Protein AF-A0A6G3C6K2-F1 (afdb_monomer)

Secondary structure (DSSP, 8-state):
---S-HHHHHHHHHHHHHHHHHHHHHHTT---PPPP------SSTTS-HHHHHHHHHHHHHHTTSSS--PPPP--HHHH--SS--

pLDDT: mean 83.68, std 9.67, range [44.66, 96.25]

Radius of gyration: 16.56 Å; Cα contacts (8 Å, |Δi|>4): 39; chains: 1; bounding box: 30×38×51 Å

Foldseek 3Di:
DDPDPPVLVVVLVVQLVLVVVQVVCVVVVHDRDHDDDDDDDDDDPPPCSVVSLLVVLVSCCVSVNDVHSDDDDDDPVNVDDPDDD

Sequence (85 aa):
SMVGLEPVKRQVRALSAQMRMARLREAQGLPAQAPKRHFVFSGPSGTGKTTVARLLGRVFAALGLLESDRLVEAQRSDLVGEYLG

Solvent-accessible surface area (backbone atoms only — not comparable to full-atom values): 5596 Å² total; per-residue (Å²): 136,78,86,71,62,62,70,57,54,51,50,52,53,51,51,52,53,51,51,53,51,30,53,55,28,50,78,69,76,39,91,55,78,84,77,90,85,82,84,84,84,83,76,68,88,90,74,48,58,69,61,52,52,46,52,49,30,42,53,32,25,76,70,68,75,34,98,54,44,80,74,84,85,80,56,72,74,79,77,51,72,98,65,83,132

Structure (mmCIF, N/CA/C/O backbone):
data_AF-A0A6G3C6K2-F1
#
_entry.id   AF-A0A6G3C6K2-F1
#
loop_
_atom_site.group_PDB
_atom_site.id
_atom_site.type_symbol
_atom_site.label_atom_id
_atom_site.label_alt_id
_atom_site.label_comp_id
_atom_site.label_asym_id
_atom_site.label_entity_id
_atom_site.label_seq_id
_atom_site.pdbx_PDB_ins_code
_atom_site.Cartn_x
_atom_site.Cartn_y
_atom_site.Cartn_z
_atom_site.occupancy
_atom_site.B_iso_or_equiv
_atom_site.auth_seq_id
_atom_site.auth_comp_id
_atom_site.auth_asym_id
_atom_site.auth_atom_id
_atom_site.pdbx_PDB_model_num
ATOM 1 N N . SER A 1 1 ? 6.494 -17.863 2.122 1.00 44.66 1 SER A N 1
ATOM 2 C CA . SER A 1 1 ? 7.463 -16.827 2.535 1.00 44.66 1 SER A CA 1
ATOM 3 C C . SER A 1 1 ? 8.000 -16.144 1.285 1.00 44.66 1 SER A C 1
ATOM 5 O O . SER A 1 1 ? 8.426 -16.825 0.368 1.00 44.66 1 SER A O 1
ATOM 7 N N . MET A 1 2 ? 7.925 -14.814 1.190 1.00 53.19 2 MET A N 1
ATOM 8 C CA . MET A 1 2 ? 8.595 -14.081 0.107 1.00 53.19 2 MET A CA 1
ATOM 9 C C . MET A 1 2 ? 10.004 -13.733 0.592 1.00 53.19 2 MET A C 1
ATOM 11 O O . MET A 1 2 ? 10.146 -13.028 1.598 1.00 53.19 2 MET A O 1
ATOM 15 N N . VAL A 1 3 ? 11.031 -14.291 -0.047 1.00 62.81 3 VAL A N 1
ATOM 16 C CA . VAL A 1 3 ? 12.436 -13.977 0.252 1.00 62.81 3 VAL A CA 1
ATOM 17 C C . VAL A 1 3 ? 12.717 -12.549 -0.234 1.00 62.81 3 VAL A C 1
ATOM 19 O O . VAL A 1 3 ? 12.285 -12.171 -1.319 1.00 62.81 3 VAL A O 1
ATOM 22 N N . GLY A 1 4 ? 13.376 -11.728 0.589 1.00 67.19 4 GLY A N 1
ATOM 23 C CA . GLY A 1 4 ? 13.610 -10.306 0.295 1.00 67.19 4 GLY A CA 1
ATOM 24 C C . GLY A 1 4 ? 12.473 -9.360 0.721 1.00 67.19 4 GLY A C 1
ATOM 25 O O . GLY A 1 4 ? 11.626 -9.711 1.548 1.00 67.19 4 GLY A O 1
ATOM 26 N N . LEU A 1 5 ? 12.493 -8.131 0.185 1.00 74.06 5 LEU A N 1
ATOM 27 C CA . LEU A 1 5 ? 11.523 -7.044 0.432 1.00 74.06 5 LEU A CA 1
ATOM 28 C C . LEU A 1 5 ? 11.379 -6.573 1.889 1.00 74.06 5 LEU A C 1
ATOM 30 O O . LEU A 1 5 ? 10.314 -6.108 2.297 1.00 74.06 5 LEU A O 1
ATOM 34 N N . GLU A 1 6 ? 12.442 -6.639 2.687 1.00 81.44 6 GLU A N 1
ATOM 35 C CA . GLU A 1 6 ? 12.379 -6.197 4.086 1.00 81.44 6 GLU A CA 1
ATOM 36 C C . GLU A 1 6 ? 11.867 -4.752 4.275 1.00 81.44 6 GLU A C 1
ATOM 38 O O . GLU A 1 6 ? 11.070 -4.536 5.190 1.00 81.44 6 GLU A O 1
ATOM 43 N N . PRO A 1 7 ? 12.194 -3.769 3.405 1.00 77.44 7 PRO A N 1
ATOM 44 C CA . PRO A 1 7 ? 11.592 -2.437 3.483 1.00 77.44 7 PRO A CA 1
ATOM 45 C C . PRO A 1 7 ? 10.060 -2.452 3.381 1.00 77.44 7 PRO A C 1
ATOM 47 O O . PRO A 1 7 ? 9.385 -1.790 4.165 1.00 77.44 7 PRO A O 1
ATOM 50 N N . VAL A 1 8 ? 9.505 -3.263 2.475 1.00 76.19 8 VAL A N 1
ATOM 51 C CA . VAL A 1 8 ? 8.051 -3.409 2.294 1.00 76.19 8 VAL A CA 1
ATOM 52 C C . VAL A 1 8 ? 7.426 -4.04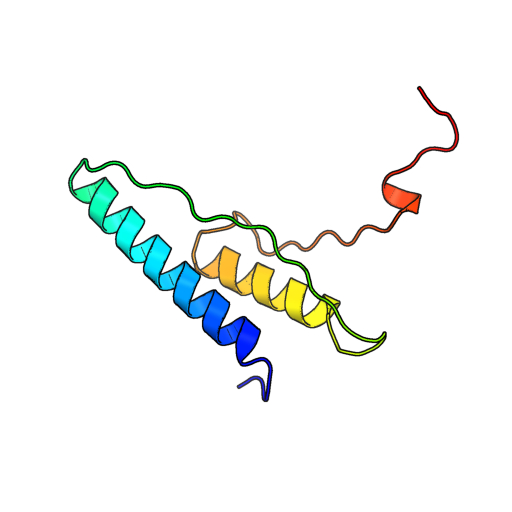0 3.533 1.00 76.19 8 VAL A C 1
ATOM 54 O O . VAL A 1 8 ? 6.427 -3.545 4.047 1.00 76.19 8 VAL A O 1
ATOM 57 N N . LYS A 1 9 ? 8.039 -5.106 4.062 1.00 80.19 9 LYS A N 1
ATOM 58 C CA . LYS A 1 9 ? 7.554 -5.789 5.269 1.00 80.19 9 LYS A CA 1
ATOM 59 C C . LYS A 1 9 ? 7.549 -4.860 6.481 1.00 80.19 9 LYS A C 1
ATOM 61 O O . LYS A 1 9 ? 6.572 -4.846 7.226 1.00 80.19 9 LYS A O 1
ATOM 66 N N . ARG A 1 10 ? 8.605 -4.061 6.673 1.00 85.94 10 ARG A N 1
ATOM 67 C CA . ARG A 1 10 ? 8.650 -3.037 7.731 1.00 85.94 10 ARG A CA 1
ATOM 68 C C . ARG A 1 10 ? 7.513 -2.032 7.580 1.00 85.94 10 ARG A C 1
ATOM 70 O O . ARG A 1 10 ? 6.826 -1.757 8.559 1.00 85.94 10 ARG A O 1
ATOM 77 N N . GLN A 1 11 ? 7.268 -1.558 6.362 1.00 80.44 11 GLN A N 1
ATOM 78 C CA . GLN A 1 11 ? 6.205 -0.596 6.093 1.00 80.44 11 GLN A CA 1
ATOM 79 C C . GLN A 1 11 ? 4.806 -1.168 6.368 1.00 80.44 11 GLN A C 1
ATOM 81 O O . GLN A 1 11 ? 3.990 -0.518 7.016 1.00 80.44 11 GLN A O 1
ATOM 86 N N . VAL A 1 12 ? 4.545 -2.413 5.957 1.00 80.94 12 VAL A N 1
ATOM 87 C CA . VAL A 1 12 ? 3.290 -3.124 6.261 1.00 80.94 12 VAL A CA 1
ATOM 88 C C . VAL A 1 12 ? 3.073 -3.257 7.768 1.00 80.94 12 VAL A C 1
ATOM 90 O O . VAL A 1 12 ? 1.976 -2.986 8.261 1.00 80.94 12 VAL A O 1
ATOM 93 N N . ARG A 1 13 ? 4.112 -3.650 8.516 1.00 86.19 13 ARG A N 1
ATOM 94 C CA . ARG A 1 13 ? 4.038 -3.774 9.981 1.00 86.19 13 ARG A CA 1
ATOM 95 C C . ARG A 1 13 ? 3.743 -2.422 10.636 1.00 86.19 13 ARG A C 1
ATOM 97 O O . ARG A 1 13 ? 2.880 -2.358 11.508 1.00 86.19 13 ARG A O 1
ATOM 104 N N . ALA A 1 14 ? 4.397 -1.351 10.183 1.00 86.12 14 ALA A N 1
ATOM 105 C CA . ALA A 1 14 ? 4.168 0.002 10.689 1.00 86.12 14 ALA A CA 1
A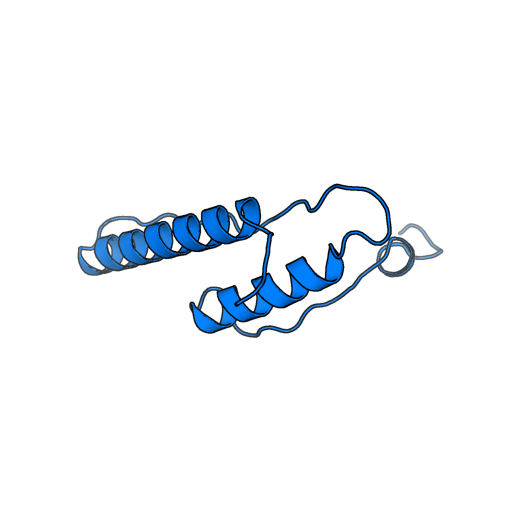TOM 106 C C . ALA A 1 14 ? 2.719 0.468 10.464 1.00 86.12 14 ALA A C 1
ATOM 108 O O . ALA A 1 14 ? 2.072 0.927 11.403 1.00 86.12 14 ALA A O 1
ATOM 109 N N . LEU A 1 15 ? 2.176 0.274 9.258 1.00 83.38 15 LEU A N 1
ATOM 110 C CA . LEU A 1 15 ? 0.783 0.619 8.944 1.00 83.38 15 LEU A CA 1
ATOM 111 C C . LEU A 1 15 ? -0.211 -0.208 9.763 1.00 83.38 15 LEU A C 1
ATOM 113 O O . LEU A 1 15 ? -1.194 0.328 10.267 1.00 83.38 15 LEU A O 1
ATOM 117 N N . SER A 1 16 ? 0.066 -1.500 9.950 1.00 83.25 16 SER A N 1
ATOM 118 C CA . SER A 1 16 ? -0.776 -2.383 10.769 1.00 83.25 16 SER A CA 1
ATOM 119 C C . SER A 1 16 ? -0.830 -1.914 12.228 1.00 83.25 16 SER A C 1
ATOM 121 O O . SER A 1 16 ? -1.902 -1.878 12.833 1.00 83.25 16 SER A O 1
ATOM 123 N N . ALA A 1 17 ? 0.313 -1.503 12.788 1.00 87.75 17 ALA A N 1
ATOM 124 C CA . ALA A 1 17 ? 0.391 -0.957 14.140 1.00 87.75 17 ALA A CA 1
ATOM 125 C C . ALA A 1 17 ? -0.351 0.383 14.262 1.00 87.75 17 ALA A C 1
ATOM 127 O O . ALA A 1 17 ? -1.126 0.569 15.200 1.00 87.75 17 ALA A O 1
ATOM 128 N N . GLN A 1 18 ? -0.179 1.284 13.289 1.00 86.56 18 GLN A N 1
ATOM 129 C CA . GLN A 1 18 ? -0.906 2.555 13.235 1.00 86.56 18 GLN A CA 1
ATOM 130 C C . GLN A 1 18 ? -2.419 2.338 13.185 1.00 86.56 18 GLN A C 1
ATOM 132 O O . GLN A 1 18 ? -3.147 2.973 13.943 1.00 86.56 18 GLN A O 1
ATOM 137 N N . MET A 1 19 ? -2.895 1.394 12.370 1.00 83.25 19 MET A N 1
ATOM 138 C CA . MET A 1 19 ? -4.319 1.068 12.295 1.00 83.25 19 MET A CA 1
ATOM 139 C C . MET A 1 19 ? -4.869 0.493 13.593 1.00 83.25 19 MET A C 1
ATOM 141 O O . MET A 1 19 ? -5.974 0.842 14.003 1.00 83.25 19 MET A O 1
ATOM 145 N N . ARG A 1 20 ? -4.097 -0.363 14.269 1.00 86.56 20 ARG A N 1
ATOM 146 C CA . ARG A 1 20 ? -4.483 -0.874 15.587 1.00 86.56 20 ARG A CA 1
ATOM 147 C C . ARG A 1 20 ? -4.624 0.263 16.599 1.00 86.56 20 ARG A C 1
ATOM 149 O O . ARG A 1 20 ? -5.591 0.277 17.352 1.00 86.56 20 ARG A O 1
ATOM 156 N N 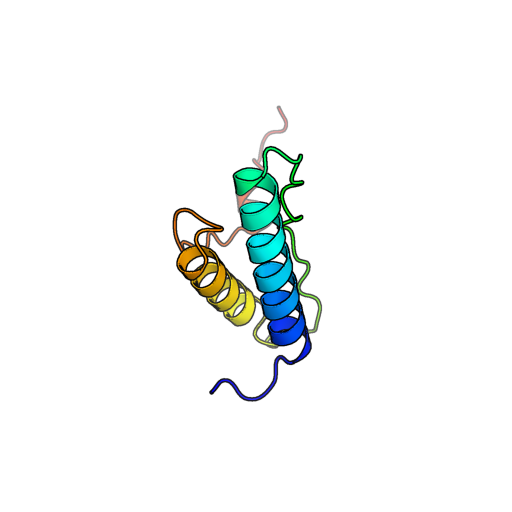. MET A 1 21 ? -3.687 1.212 16.608 1.00 89.56 21 MET A N 1
ATOM 157 C CA . MET A 1 21 ? -3.751 2.373 17.501 1.00 89.56 21 MET A CA 1
ATOM 158 C C . MET A 1 21 ? -4.906 3.311 17.154 1.00 89.56 21 MET A C 1
ATOM 160 O O . MET A 1 21 ? -5.579 3.786 18.062 1.00 89.56 21 MET A O 1
ATOM 164 N N . ALA A 1 22 ? -5.170 3.543 15.867 1.00 87.19 22 ALA A N 1
ATOM 165 C CA . ALA A 1 22 ? -6.307 4.342 15.419 1.00 87.19 22 ALA A CA 1
ATOM 166 C C . ALA A 1 22 ? -7.634 3.758 15.927 1.00 87.19 22 ALA A C 1
ATOM 168 O O . ALA A 1 22 ? -8.391 4.470 16.576 1.00 87.19 22 ALA A O 1
ATOM 169 N N . ARG A 1 23 ? -7.845 2.443 15.766 1.00 86.56 23 ARG A N 1
ATOM 170 C CA . ARG A 1 23 ? -9.040 1.749 16.280 1.00 86.56 23 ARG A CA 1
ATOM 171 C C . ARG A 1 23 ? -9.183 1.847 17.800 1.00 86.56 23 ARG A C 1
ATOM 173 O O . ARG A 1 23 ? -10.285 2.038 18.298 1.00 86.56 23 ARG A O 1
ATOM 180 N N . LEU A 1 24 ? -8.084 1.721 18.551 1.00 91.94 24 LEU A N 1
ATOM 181 C CA . LEU A 1 24 ? -8.122 1.876 20.012 1.00 91.94 24 LEU A CA 1
ATOM 182 C C . LEU A 1 24 ? -8.483 3.305 20.429 1.00 91.94 24 LEU A C 1
ATOM 184 O O . LEU A 1 24 ? -9.237 3.483 21.379 1.00 91.94 24 LEU A O 1
ATOM 188 N N . ARG A 1 25 ? -7.963 4.314 19.719 1.00 93.06 25 ARG A N 1
ATOM 189 C CA . ARG A 1 25 ? -8.296 5.722 19.964 1.00 93.06 25 ARG A CA 1
ATOM 190 C C . ARG A 1 25 ? -9.764 6.001 19.662 1.00 93.06 25 ARG A C 1
ATOM 192 O O . ARG A 1 25 ? -10.443 6.562 20.513 1.00 93.06 25 ARG A O 1
ATOM 199 N N . GLU A 1 26 ? -10.263 5.537 18.518 1.00 91.00 26 GLU A N 1
ATOM 200 C CA . GLU A 1 26 ? -11.678 5.650 18.140 1.00 91.00 26 GLU A CA 1
ATOM 201 C C . GLU A 1 26 ? -12.597 5.013 19.191 1.00 91.00 26 GLU A C 1
ATOM 203 O O . GLU A 1 26 ? -13.558 5.644 19.626 1.00 91.00 26 GLU A O 1
ATOM 208 N N . ALA A 1 27 ? -12.261 3.813 19.679 1.00 93.19 27 ALA A N 1
ATOM 209 C CA . ALA A 1 27 ? -13.021 3.130 20.729 1.00 93.19 27 ALA A CA 1
ATOM 210 C C . ALA A 1 27 ? -13.057 3.895 22.068 1.00 93.19 27 ALA A C 1
ATOM 212 O O . ALA A 1 27 ? -13.935 3.653 22.891 1.00 93.19 27 ALA A O 1
ATOM 213 N N . GLN A 1 28 ? -12.114 4.812 22.290 1.00 96.25 28 GLN A N 1
ATOM 214 C CA . GLN A 1 28 ? -12.038 5.675 23.471 1.00 96.25 28 GLN A CA 1
ATOM 215 C C . GLN A 1 28 ? -12.569 7.094 23.208 1.00 96.25 28 GLN A C 1
ATOM 217 O O . GLN A 1 28 ? -12.410 7.971 24.054 1.00 96.25 28 GLN A O 1
ATOM 222 N N . GLY A 1 29 ? -13.159 7.353 22.036 1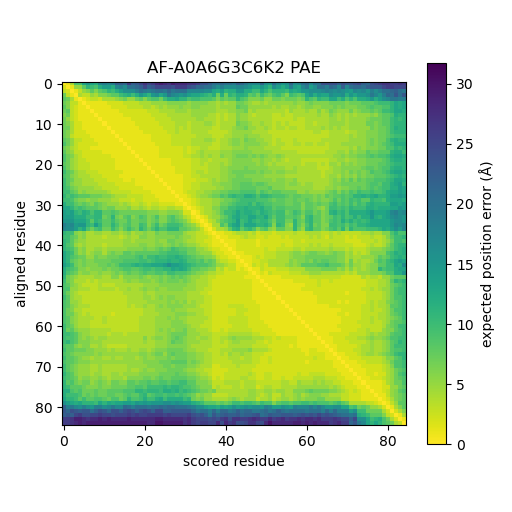.00 95.38 29 GLY A N 1
ATOM 223 C CA . GLY A 1 29 ? -13.615 8.689 21.640 1.00 95.38 29 GLY A CA 1
ATOM 224 C C . GLY A 1 29 ? -12.478 9.686 21.384 1.00 95.38 29 GLY A C 1
ATOM 225 O O . GLY A 1 29 ? -12.711 10.891 21.320 1.00 95.38 29 GLY A O 1
ATOM 226 N N . LEU A 1 30 ? -11.240 9.205 21.244 1.00 94.62 30 LEU A N 1
ATOM 227 C CA . LEU A 1 30 ? -10.076 10.030 20.947 1.00 94.62 30 LEU A CA 1
ATOM 228 C C . LEU A 1 30 ? -9.925 10.206 19.430 1.00 94.62 30 LEU A C 1
ATOM 230 O O . LEU A 1 30 ? -10.132 9.256 18.672 1.00 94.62 30 LEU A O 1
ATOM 234 N N . PRO A 1 31 ? -9.471 11.382 18.958 1.00 88.50 31 PRO A N 1
ATOM 235 C CA . PRO A 1 31 ? -9.260 11.609 17.534 1.00 88.50 31 PRO A CA 1
ATOM 236 C C . PRO A 1 31 ? -8.207 10.640 16.999 1.00 88.50 31 PRO A C 1
ATOM 238 O O . PRO A 1 31 ? -7.146 10.494 17.607 1.00 88.50 31 PRO A O 1
ATOM 241 N N . ALA A 1 32 ? -8.462 10.010 15.858 1.00 84.88 32 ALA A N 1
ATOM 242 C CA . ALA A 1 32 ? -7.503 9.177 15.145 1.00 84.88 32 ALA A CA 1
ATOM 243 C C . ALA A 1 32 ? -7.252 9.768 13.756 1.00 84.88 32 ALA A C 1
ATOM 245 O O . ALA A 1 32 ? -8.179 10.171 13.059 1.00 84.88 32 ALA A O 1
ATOM 246 N N . GLN A 1 33 ? -5.985 9.845 13.354 1.00 73.50 33 GLN A N 1
ATOM 247 C CA . GLN A 1 33 ? -5.628 10.319 12.023 1.00 73.50 33 GLN A CA 1
ATOM 248 C C . GLN A 1 33 ? -5.488 9.123 11.085 1.00 73.50 33 GLN A C 1
ATOM 250 O O . GLN A 1 33 ? -4.801 8.151 11.410 1.00 73.50 33 GLN A O 1
ATOM 255 N N . ALA A 1 34 ? -6.114 9.198 9.912 1.00 68.44 34 ALA A N 1
ATOM 256 C CA . ALA A 1 34 ? -5.947 8.172 8.894 1.00 68.44 34 ALA A CA 1
ATOM 257 C C . ALA A 1 34 ? -4.474 8.118 8.433 1.00 68.44 34 ALA A C 1
ATOM 259 O O . ALA A 1 34 ? -3.875 9.167 8.169 1.00 68.44 34 ALA A O 1
ATOM 260 N N . PRO A 1 35 ? -3.866 6.923 8.306 1.00 69.25 35 PRO A N 1
ATOM 261 C CA . PRO A 1 35 ? -2.495 6.812 7.825 1.00 69.25 35 PRO A CA 1
ATOM 262 C C . PRO A 1 35 ? -2.391 7.248 6.358 1.00 69.25 35 PRO A C 1
ATOM 264 O O . PRO A 1 35 ? -3.312 7.024 5.568 1.00 69.25 35 PRO A O 1
ATOM 267 N N . LYS A 1 36 ? -1.246 7.831 5.976 1.00 70.00 36 LYS A N 1
ATOM 268 C CA . LYS A 1 36 ? -0.921 8.134 4.570 1.00 70.00 36 LYS A CA 1
ATOM 269 C C . LYS A 1 36 ? -0.784 6.828 3.773 1.00 70.00 36 LYS A C 1
ATOM 271 O O . LYS A 1 36 ? -0.176 5.877 4.258 1.00 70.00 36 LYS A O 1
ATOM 276 N N . ARG A 1 37 ? -1.329 6.790 2.549 1.00 74.75 37 ARG A N 1
ATOM 277 C CA . ARG A 1 37 ? -1.505 5.545 1.762 1.00 74.75 37 ARG A CA 1
ATOM 278 C C . ARG A 1 37 ? -0.769 5.517 0.417 1.00 74.75 37 ARG A C 1
ATOM 280 O O . ARG A 1 37 ? -0.977 4.596 -0.365 1.00 74.75 37 ARG A O 1
ATOM 287 N N . HIS A 1 38 ? 0.083 6.503 0.139 1.00 85.06 38 HIS A N 1
ATOM 288 C CA . HIS A 1 38 ? 0.822 6.588 -1.123 1.00 85.06 38 HIS A CA 1
ATOM 289 C C . HIS A 1 38 ? 2.244 6.046 -0.972 1.00 85.06 38 HIS A C 1
ATOM 291 O O . HIS A 1 38 ? 2.919 6.323 0.020 1.00 85.06 38 HIS A O 1
ATOM 297 N N . PHE A 1 39 ? 2.698 5.300 -1.979 1.00 83.62 39 PHE A N 1
ATOM 298 C CA . PHE A 1 39 ? 4.023 4.685 -2.025 1.00 83.62 39 PHE A CA 1
ATOM 299 C C . PHE A 1 39 ? 4.726 5.046 -3.324 1.00 83.62 39 PHE A C 1
ATOM 301 O O . PHE A 1 39 ? 4.096 5.135 -4.376 1.00 83.62 39 PHE A O 1
ATOM 308 N N . VAL A 1 40 ? 6.046 5.191 -3.245 1.00 86.50 40 VAL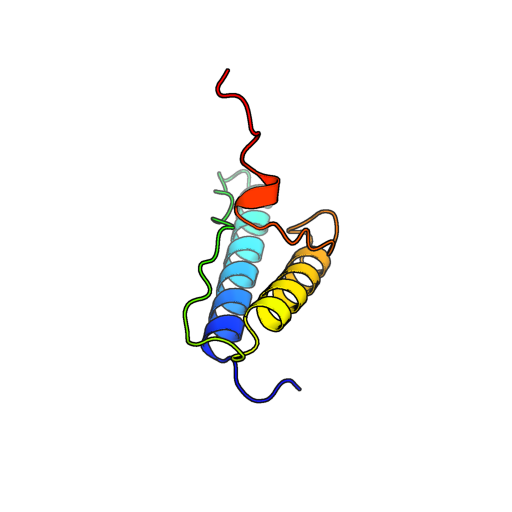 A N 1
ATOM 309 C CA . VAL A 1 40 ? 6.923 5.285 -4.411 1.00 86.50 40 VAL A CA 1
ATOM 310 C C . VAL A 1 40 ? 7.781 4.028 -4.441 1.00 86.50 40 VAL A C 1
ATOM 312 O O . VAL A 1 40 ? 8.495 3.736 -3.482 1.00 86.50 40 VAL A O 1
ATOM 315 N N . PHE A 1 41 ? 7.716 3.284 -5.544 1.00 84.75 41 PHE A N 1
ATOM 316 C CA . PHE A 1 41 ? 8.600 2.149 -5.799 1.00 84.75 41 PHE A CA 1
ATOM 317 C C . PHE A 1 41 ? 9.665 2.578 -6.801 1.00 84.75 41 PHE A C 1
ATOM 319 O O . PHE A 1 41 ? 9.380 2.743 -7.985 1.00 84.75 41 PHE A O 1
ATOM 326 N N . SER A 1 42 ? 10.895 2.763 -6.332 1.00 85.44 42 SER A N 1
ATOM 327 C CA . SER A 1 42 ? 12.032 3.165 -7.161 1.00 85.44 42 SER A CA 1
ATOM 328 C C . SER A 1 42 ? 13.010 2.007 -7.374 1.00 85.44 42 SER A C 1
ATOM 330 O O . SER A 1 42 ? 13.141 1.110 -6.542 1.00 85.44 42 SER A O 1
ATOM 332 N N . GLY A 1 43 ? 13.676 2.003 -8.531 1.00 84.44 43 GLY A N 1
ATOM 333 C CA . GLY A 1 43 ? 14.707 1.028 -8.894 1.00 84.44 43 GLY A CA 1
ATOM 334 C C . GLY A 1 43 ? 14.711 0.685 -10.391 1.00 84.44 43 GLY A C 1
ATOM 335 O O . GLY A 1 43 ? 13.744 1.023 -11.084 1.00 84.44 43 GLY A O 1
ATOM 336 N N . PRO A 1 44 ? 15.749 -0.015 -10.890 1.00 87.50 44 PRO A N 1
ATOM 337 C CA . PRO A 1 44 ? 15.889 -0.406 -12.300 1.00 87.50 44 PRO A CA 1
ATOM 338 C C . PRO A 1 44 ? 14.675 -1.157 -12.864 1.00 87.50 44 PRO A C 1
ATOM 340 O O . PRO A 1 44 ? 13.879 -1.723 -12.111 1.00 87.50 44 PRO A O 1
ATOM 343 N N . SER A 1 45 ? 14.495 -1.184 -14.187 1.00 88.06 45 SER A N 1
ATOM 344 C CA . SER A 1 45 ? 13.475 -2.033 -14.824 1.00 88.06 45 SER A CA 1
ATOM 345 C C . SER A 1 45 ? 13.679 -3.513 -14.444 1.00 88.06 45 SER A C 1
ATOM 347 O O . SER A 1 45 ? 14.781 -3.941 -14.115 1.00 88.06 45 SER A O 1
ATOM 349 N N . GLY A 1 46 ? 12.596 -4.295 -14.393 1.00 83.75 46 GLY A N 1
ATOM 350 C CA . GLY A 1 46 ? 12.669 -5.726 -14.056 1.00 83.75 46 GLY A CA 1
ATOM 351 C C . GLY A 1 46 ? 12.818 -6.081 -12.567 1.00 83.75 46 GLY A C 1
ATOM 352 O O . GLY A 1 46 ? 12.710 -7.250 -12.221 1.00 83.75 46 GLY A O 1
ATOM 353 N N . THR A 1 47 ? 12.958 -5.120 -11.645 1.00 83.31 47 THR A N 1
ATOM 354 C CA . THR A 1 47 ? 13.116 -5.399 -10.194 1.00 83.31 47 THR A CA 1
ATOM 355 C C . THR A 1 47 ? 11.815 -5.714 -9.437 1.00 83.31 47 THR A C 1
ATOM 357 O O . THR A 1 47 ? 11.759 -5.629 -8.212 1.00 83.31 47 THR A O 1
ATOM 360 N N . GLY A 1 48 ? 10.738 -6.062 -10.148 1.00 86.81 48 GLY A N 1
ATOM 361 C CA . GLY A 1 48 ? 9.493 -6.536 -9.531 1.00 86.81 48 GLY A CA 1
ATOM 362 C C . GLY A 1 48 ? 8.612 -5.464 -8.875 1.00 86.81 48 GLY A C 1
ATOM 363 O O . GLY A 1 48 ? 7.743 -5.811 -8.080 1.00 86.81 48 GLY A O 1
ATOM 364 N N . LYS A 1 49 ? 8.780 -4.173 -9.203 1.00 89.31 49 LYS A N 1
ATOM 365 C CA . LYS A 1 49 ? 7.967 -3.064 -8.649 1.00 89.31 49 LYS A CA 1
ATOM 366 C C . LYS A 1 49 ? 6.456 -3.318 -8.737 1.00 89.31 49 LYS A C 1
ATOM 368 O O . LYS A 1 49 ? 5.751 -3.184 -7.740 1.00 89.31 49 LYS A O 1
ATOM 373 N N . THR A 1 50 ? 5.971 -3.755 -9.898 1.00 90.06 50 THR A N 1
ATOM 374 C CA . THR A 1 50 ? 4.550 -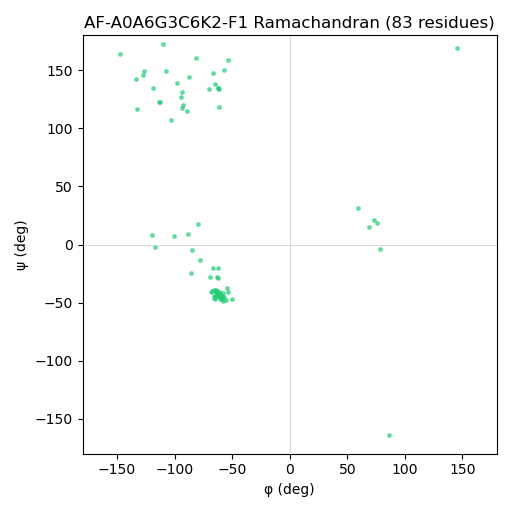4.081 -10.110 1.00 90.06 50 THR A CA 1
ATOM 375 C C . THR A 1 50 ? 4.098 -5.257 -9.243 1.00 90.06 50 THR A C 1
ATOM 377 O O . THR A 1 50 ? 3.016 -5.228 -8.656 1.00 90.06 50 THR A O 1
ATOM 380 N N . THR A 1 51 ? 4.952 -6.272 -9.081 1.00 89.62 51 THR A N 1
ATOM 381 C CA . THR A 1 51 ? 4.691 -7.414 -8.193 1.00 89.62 51 THR A CA 1
ATOM 382 C C . THR A 1 51 ? 4.536 -6.966 -6.741 1.00 89.62 51 THR A C 1
ATOM 384 O O . THR A 1 51 ? 3.614 -7.404 -6.053 1.00 89.62 51 THR A O 1
ATOM 387 N N . VAL A 1 52 ? 5.396 -6.053 -6.279 1.00 87.56 52 VAL A N 1
ATOM 388 C CA . VAL A 1 52 ? 5.315 -5.471 -4.932 1.00 87.56 52 VAL A CA 1
ATOM 389 C C . VAL A 1 52 ? 4.031 -4.662 -4.752 1.00 87.56 52 VAL A C 1
ATOM 391 O O . VAL A 1 52 ? 3.360 -4.821 -3.733 1.00 87.56 52 VAL A O 1
ATOM 394 N N . ALA A 1 53 ? 3.657 -3.841 -5.737 1.00 90.12 53 ALA A N 1
ATOM 395 C CA . ALA A 1 53 ? 2.423 -3.058 -5.692 1.00 90.12 53 ALA A CA 1
ATOM 396 C C . ALA A 1 53 ? 1.184 -3.958 -5.551 1.00 90.12 53 ALA A C 1
ATOM 398 O O . ALA A 1 53 ? 0.344 -3.726 -4.681 1.00 90.12 53 ALA A O 1
ATOM 399 N N . ARG A 1 54 ? 1.111 -5.045 -6.331 1.00 91.31 54 ARG A N 1
ATOM 400 C CA . ARG A 1 54 ? 0.015 -6.024 -6.250 1.00 91.31 54 ARG A CA 1
ATOM 401 C C . ARG A 1 54 ? -0.042 -6.720 -4.889 1.00 91.31 54 ARG A C 1
ATOM 403 O O . ARG A 1 54 ? -1.122 -6.894 -4.329 1.00 91.31 54 ARG A O 1
ATOM 410 N N . LEU A 1 55 ? 1.113 -7.100 -4.335 1.00 88.00 55 LEU A N 1
ATOM 411 C CA . LEU A 1 55 ? 1.190 -7.703 -3.002 1.00 88.00 55 LEU A CA 1
ATOM 412 C C . LEU A 1 55 ? 0.687 -6.737 -1.921 1.00 88.00 55 LEU A C 1
ATOM 414 O O . LEU A 1 55 ? -0.077 -7.142 -1.049 1.00 88.00 55 LEU A O 1
ATOM 418 N N . LEU A 1 56 ? 1.095 -5.467 -1.982 1.00 86.44 56 LEU A N 1
ATOM 419 C CA . LEU A 1 56 ? 0.642 -4.449 -1.037 1.00 86.44 56 LEU A CA 1
ATOM 420 C C . LEU A 1 56 ? -0.866 -4.207 -1.126 1.00 86.44 56 LEU A C 1
ATOM 422 O O . LEU A 1 56 ? -1.504 -4.114 -0.081 1.00 86.44 56 LEU A O 1
ATOM 426 N N . GLY A 1 57 ? -1.443 -4.190 -2.333 1.00 89.56 57 GLY A N 1
ATOM 427 C CA . GLY A 1 57 ? -2.897 -4.108 -2.520 1.00 89.56 57 GLY A CA 1
ATOM 428 C C . GLY A 1 57 ? -3.641 -5.223 -1.779 1.00 89.56 57 GLY A C 1
ATOM 429 O O . GLY A 1 57 ? -4.551 -4.947 -1.000 1.00 89.56 57 GLY A O 1
ATOM 430 N N . ARG A 1 58 ? -3.176 -6.472 -1.918 1.00 90.00 58 ARG A N 1
ATOM 431 C CA . ARG A 1 58 ? -3.733 -7.634 -1.197 1.00 90.00 58 ARG A CA 1
ATOM 432 C C . ARG A 1 58 ? -3.623 -7.501 0.314 1.00 90.00 58 ARG A C 1
ATOM 434 O O . ARG A 1 58 ? -4.578 -7.776 1.032 1.00 90.00 58 ARG A O 1
ATOM 441 N N . VAL A 1 59 ? -2.461 -7.072 0.801 1.00 85.69 59 VAL A N 1
ATOM 442 C CA . VAL A 1 59 ? -2.231 -6.868 2.235 1.00 85.69 59 VAL A CA 1
ATOM 443 C C . VAL A 1 59 ? -3.159 -5.786 2.784 1.00 85.69 59 VAL A C 1
ATOM 445 O O . VAL A 1 59 ? -3.752 -5.970 3.841 1.00 85.69 59 VAL A O 1
ATOM 448 N N . PHE A 1 60 ? -3.320 -4.668 2.080 1.00 85.88 60 PHE A N 1
ATOM 449 C CA . PHE A 1 60 ? -4.192 -3.588 2.531 1.00 85.88 60 PHE A CA 1
ATOM 450 C C . PHE A 1 60 ? -5.668 -3.967 2.495 1.00 85.88 60 PHE A C 1
ATOM 452 O O . PHE A 1 60 ? -6.369 -3.670 3.459 1.00 85.88 60 PHE A O 1
ATOM 459 N N . ALA A 1 61 ? -6.126 -4.674 1.462 1.00 88.75 61 ALA A N 1
ATOM 460 C CA . ALA A 1 61 ? -7.48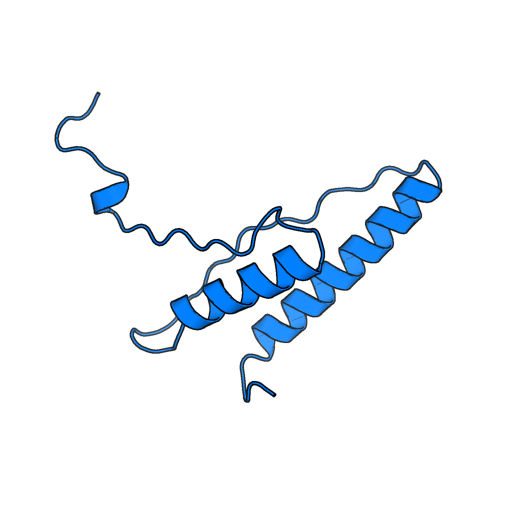0 -5.219 1.435 1.00 88.75 61 ALA A CA 1
ATOM 461 C C . ALA A 1 61 ? -7.721 -6.165 2.627 1.00 88.75 61 ALA A C 1
ATOM 463 O O . ALA A 1 61 ? -8.682 -5.994 3.371 1.00 88.75 61 ALA A O 1
ATOM 464 N N . ALA A 1 62 ? -6.783 -7.081 2.900 1.00 87.25 62 ALA A N 1
ATOM 465 C CA . ALA A 1 62 ? -6.873 -8.008 4.032 1.00 87.25 62 ALA A CA 1
ATOM 466 C C . ALA A 1 62 ? -6.861 -7.312 5.409 1.00 87.25 62 ALA A C 1
ATOM 468 O O . ALA A 1 62 ? -7.418 -7.832 6.373 1.00 87.25 62 ALA A O 1
ATOM 469 N N . LEU A 1 63 ? -6.237 -6.135 5.520 1.00 79.56 63 LEU A N 1
ATOM 470 C CA . LEU A 1 63 ? -6.234 -5.318 6.740 1.00 79.56 63 LEU A CA 1
ATOM 471 C C . LEU A 1 63 ? -7.466 -4.395 6.863 1.00 79.56 63 LEU A C 1
ATOM 473 O O . LEU A 1 63 ? -7.616 -3.717 7.887 1.00 79.56 63 LEU A O 1
ATOM 477 N N . GLY A 1 64 ? -8.337 -4.358 5.847 1.00 82.44 64 GLY A N 1
ATOM 478 C CA . GLY A 1 64 ? -9.487 -3.451 5.763 1.00 82.44 64 GLY A CA 1
ATOM 479 C C . GLY A 1 64 ? -9.106 -1.998 5.456 1.00 82.44 64 GLY A C 1
ATOM 480 O O . GLY A 1 64 ? -9.845 -1.078 5.787 1.00 82.44 64 GLY A O 1
ATOM 481 N N . LEU A 1 65 ? -7.920 -1.776 4.882 1.00 80.00 65 LEU A N 1
ATOM 482 C CA . LEU A 1 65 ? -7.426 -0.458 4.465 1.00 80.00 65 LEU A CA 1
ATOM 483 C C . LEU A 1 65 ? -7.896 -0.061 3.062 1.00 80.00 65 LEU A C 1
ATOM 485 O O . LEU A 1 65 ? -7.929 1.129 2.744 1.00 80.00 65 LEU A O 1
ATOM 489 N N . LEU A 1 66 ? -8.217 -1.049 2.229 1.00 86.44 66 LEU A N 1
ATOM 490 C CA . LEU A 1 66 ? -8.821 -0.885 0.912 1.00 86.44 66 LEU A CA 1
ATOM 491 C C . LEU A 1 66 ? -10.076 -1.750 0.839 1.00 86.44 66 LEU A C 1
ATOM 493 O O . LEU A 1 66 ? -10.127 -2.814 1.451 1.00 86.44 66 LEU A O 1
ATOM 497 N N . GLU A 1 67 ? -11.054 -1.308 0.055 1.00 90.19 67 GLU A N 1
ATOM 498 C CA . GLU A 1 67 ? -12.281 -2.072 -0.207 1.00 90.19 67 GLU A CA 1
ATOM 499 C C . GLU A 1 67 ? -12.018 -3.314 -1.072 1.00 90.19 67 GLU A C 1
ATOM 501 O O . GLU A 1 67 ? -12.730 -4.307 -0.970 1.00 90.19 67 GLU A O 1
ATOM 506 N N . SER A 1 68 ? -10.982 -3.275 -1.919 1.00 93.31 68 SER A N 1
ATOM 507 C CA . SER A 1 68 ? -10.561 -4.403 -2.754 1.00 93.31 68 SER A CA 1
ATOM 508 C C . SER A 1 68 ? -9.047 -4.415 -2.966 1.00 93.31 68 SER A C 1
ATOM 510 O O . SER A 1 68 ? -8.363 -3.415 -2.746 1.00 93.31 68 SER A O 1
ATOM 512 N N . ASP A 1 69 ? -8.518 -5.549 -3.426 1.00 92.44 69 ASP A N 1
ATOM 513 C CA . ASP A 1 69 ? -7.112 -5.711 -3.808 1.00 92.44 69 ASP A CA 1
ATOM 514 C C . ASP A 1 69 ? -6.839 -5.359 -5.283 1.00 92.44 69 ASP A C 1
ATOM 516 O O . ASP A 1 69 ? -5.741 -5.614 -5.793 1.00 92.44 69 ASP A O 1
ATOM 520 N N . ARG A 1 70 ? -7.828 -4.777 -5.979 1.00 94.94 70 ARG A N 1
ATOM 521 C CA . ARG A 1 70 ? -7.735 -4.446 -7.401 1.00 94.94 70 ARG A CA 1
ATOM 522 C C . ARG A 1 70 ? -6.607 -3.444 -7.638 1.00 94.94 70 ARG A C 1
ATOM 524 O O . ARG A 1 70 ? -6.657 -2.303 -7.186 1.00 94.94 70 ARG A O 1
ATOM 531 N N . LEU A 1 71 ? -5.616 -3.863 -8.421 1.00 92.06 71 LEU A N 1
ATOM 532 C CA . LEU A 1 71 ? -4.559 -2.990 -8.920 1.00 92.06 71 LEU A CA 1
ATOM 533 C C . LEU A 1 71 ? -4.953 -2.451 -10.297 1.00 92.06 71 LEU A C 1
ATOM 535 O O . LEU A 1 71 ? -5.132 -3.231 -11.231 1.00 92.06 71 LEU A O 1
ATOM 539 N N . VAL A 1 72 ? -5.058 -1.128 -10.416 1.00 94.44 72 VAL A N 1
ATOM 540 C CA . VAL A 1 72 ? -5.121 -0.436 -11.708 1.00 94.44 72 VAL A CA 1
ATOM 541 C C . VAL A 1 72 ? -3.703 -0.017 -12.073 1.00 94.44 72 VAL A C 1
ATOM 543 O O . VAL A 1 72 ? -3.065 0.738 -11.339 1.00 94.44 72 VAL A O 1
ATOM 546 N N . GLU A 1 73 ? -3.200 -0.544 -13.182 1.00 92.62 73 GLU A N 1
ATOM 547 C CA . GLU A 1 73 ? -1.924 -0.132 -13.762 1.00 92.62 73 GLU A CA 1
ATOM 548 C C . GLU A 1 73 ? -2.215 0.931 -14.818 1.00 92.62 73 GLU A C 1
ATOM 550 O O . GLU A 1 73 ? -3.063 0.716 -15.679 1.00 92.62 73 GLU A O 1
ATOM 555 N N . ALA A 1 74 ? -1.544 2.077 -14.718 1.00 92.00 74 ALA A N 1
ATOM 556 C CA . ALA A 1 74 ? -1.692 3.186 -15.650 1.00 92.00 74 ALA A CA 1
ATOM 557 C C . ALA A 1 74 ? -0.312 3.706 -16.059 1.00 92.00 74 ALA A C 1
ATOM 559 O O . ALA A 1 74 ? 0.618 3.772 -15.247 1.00 92.00 74 ALA A O 1
ATOM 560 N N . GLN A 1 75 ? -0.192 4.083 -17.321 1.00 90.31 75 GLN A N 1
ATOM 561 C CA . GLN A 1 75 ? 0.948 4.764 -17.908 1.00 90.31 75 GLN A CA 1
ATOM 562 C C . GLN A 1 75 ? 0.576 6.206 -18.254 1.00 90.31 75 GLN A C 1
ATOM 564 O O . GLN A 1 75 ? -0.578 6.618 -18.169 1.00 90.31 75 GLN A O 1
ATOM 569 N N . ARG A 1 76 ? 1.570 6.999 -18.666 1.00 90.44 76 ARG A N 1
ATOM 570 C CA . ARG A 1 76 ? 1.353 8.400 -19.055 1.00 90.44 76 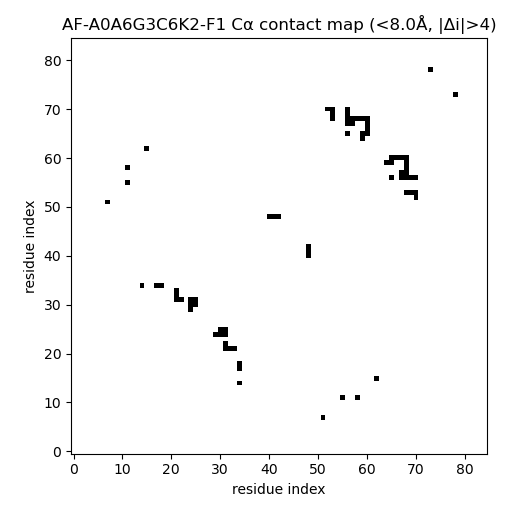ARG A CA 1
ATOM 571 C C . ARG A 1 76 ? 0.268 8.543 -20.130 1.00 90.44 76 ARG A C 1
ATOM 573 O O . ARG A 1 76 ? -0.529 9.468 -20.039 1.00 90.44 76 ARG A O 1
ATOM 580 N N . SER A 1 77 ? 0.246 7.650 -21.119 1.00 89.88 77 SER A N 1
ATOM 581 C CA . SER A 1 77 ? -0.736 7.652 -22.212 1.00 89.88 77 SER A CA 1
ATOM 582 C C . SER A 1 77 ? -2.172 7.457 -21.733 1.00 89.88 77 SER A C 1
ATOM 584 O O . SER A 1 77 ? -3.086 7.986 -22.346 1.00 89.88 77 SER A O 1
ATOM 586 N N . ASP A 1 78 ? -2.374 6.750 -20.620 1.00 89.50 78 ASP A N 1
ATOM 587 C CA . ASP A 1 78 ? -3.712 6.493 -20.076 1.00 89.50 78 ASP A CA 1
ATOM 588 C C . ASP A 1 78 ? -4.280 7.717 -19.337 1.00 89.50 78 ASP A C 1
ATOM 590 O O . ASP A 1 78 ? -5.459 7.752 -18.995 1.00 89.50 78 ASP A O 1
ATOM 594 N N . LEU A 1 79 ? -3.432 8.712 -19.053 1.00 86.44 79 LEU A N 1
ATOM 595 C CA . LEU A 1 79 ? -3.752 9.873 -18.220 1.00 86.44 79 LEU A CA 1
ATOM 596 C C . LEU A 1 79 ? -3.676 11.206 -18.981 1.00 86.44 79 LEU A C 1
ATOM 598 O O . LEU A 1 79 ? -3.940 12.252 -18.391 1.00 86.44 79 LEU A O 1
ATOM 602 N N . VAL A 1 80 ? -3.297 11.193 -20.264 1.00 85.25 80 VAL A N 1
ATOM 603 C CA . VAL A 1 80 ? -3.133 12.396 -21.095 1.00 85.25 80 VAL A CA 1
ATOM 604 C C . VAL A 1 80 ? -3.828 12.179 -22.441 1.00 85.25 80 VAL A C 1
ATOM 606 O O . VAL A 1 80 ? -3.428 11.298 -23.195 1.00 85.25 80 VAL A O 1
ATOM 609 N N . GLY A 1 81 ? -4.857 12.979 -22.743 1.00 79.06 81 GLY A N 1
ATOM 610 C CA . GLY A 1 81 ? -5.542 12.976 -24.043 1.00 79.06 81 GLY A CA 1
ATOM 611 C C . GLY A 1 81 ? -4.805 13.792 -25.115 1.00 79.06 81 GLY A C 1
ATOM 612 O O . GLY A 1 81 ? -3.996 14.658 -24.789 1.00 79.06 81 GLY A O 1
ATOM 613 N N . GLU A 1 82 ? -5.103 13.534 -26.395 1.00 70.25 82 GLU A N 1
ATOM 614 C CA . GLU A 1 82 ? -4.503 14.245 -27.546 1.00 70.25 82 GLU A CA 1
ATOM 615 C C . GLU A 1 82 ? -4.894 15.728 -27.640 1.00 70.25 82 GLU A C 1
ATOM 617 O O . GLU A 1 82 ? -4.173 16.514 -28.251 1.00 70.25 82 GLU A O 1
ATOM 622 N N . TYR A 1 83 ? -5.991 16.129 -26.999 1.00 66.25 83 TYR A N 1
ATOM 623 C CA . TYR A 1 83 ? -6.423 17.519 -26.930 1.00 66.25 83 TYR A CA 1
ATOM 624 C C . TYR A 1 83 ? -6.332 18.004 -25.485 1.00 66.25 83 TYR A C 1
ATOM 626 O O . TYR A 1 83 ? -6.921 17.415 -24.576 1.00 66.25 83 TYR A O 1
ATOM 634 N N . LEU A 1 84 ? -5.565 19.077 -25.282 1.00 59.12 84 LEU A N 1
ATOM 635 C CA . LEU A 1 84 ? -5.649 19.885 -24.071 1.00 59.12 84 LEU A CA 1
ATOM 636 C C . LEU A 1 84 ? -7.062 20.478 -24.014 1.00 59.12 84 LEU A C 1
ATOM 638 O O . LEU A 1 84 ? -7.563 20.935 -25.043 1.00 59.12 84 LEU A O 1
ATOM 642 N N . GLY A 1 85 ? -7.695 20.418 -22.841 1.00 61.75 85 GLY A N 1
ATOM 643 C CA . GLY A 1 85 ? -8.941 21.146 -22.589 1.00 61.75 85 GLY A CA 1
ATOM 644 C C . GLY A 1 85 ? -8.792 22.639 -22.844 1.00 61.75 85 GLY A C 1
ATOM 645 O O . GLY A 1 85 ? -7.673 23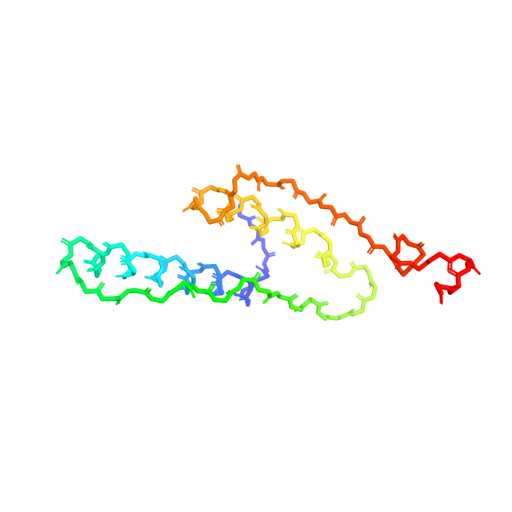.161 -22.628 1.00 61.75 85 GLY A O 1
#

Mean predicted aligned error: 6.49 Å